Protein AF-A0A7W7EK15-F1 (afdb_monomer_lite)

Foldseek 3Di:
DDDDDDDDPDDPDPPPPPDPDDPPDPDPDDDDPCPPPLNVLVVVLVVLLVVAPADPVLSVQLVVLSVVLVVCVVVVNNVVSVVSSVVSVVSSVD

Radius of gyration: 25.23 Å; chains: 1; bounding box: 39×30×88 Å

Sequence (94 aa):
MKTLALVVPSFISISLTLSFTALAANTATKGNSDSTPCAAMVDNINDGLKASAISAAERKRARELVAEGLKRCKVDDYSGADSYFIDALKMLHK

Structure (mmCIF, N/CA/C/O backbone):
data_AF-A0A7W7EK15-F1
#
_entry.id   AF-A0A7W7EK15-F1
#
loop_
_atom_site.group_PDB
_atom_site.id
_atom_site.type_symbol
_atom_site.label_atom_id
_atom_site.label_alt_id
_atom_site.label_comp_id
_atom_site.label_asym_id
_atom_site.label_entity_id
_atom_site.label_seq_id
_atom_site.pdbx_PDB_ins_code
_atom_site.Cartn_x
_atom_site.Cartn_y
_atom_site.Cartn_z
_atom_site.occupancy
_atom_site.B_iso_or_equiv
_atom_site.auth_seq_id
_atom_site.auth_comp_id
_atom_site.auth_asym_id
_atom_site.auth_atom_id
_atom_site.pdbx_PDB_model_num
ATOM 1 N N . MET A 1 1 ? 2.133 0.607 73.559 1.00 40.62 1 MET A N 1
ATOM 2 C CA . MET A 1 1 ? 3.078 0.746 72.426 1.00 40.62 1 MET A CA 1
ATOM 3 C C . MET A 1 1 ? 2.391 0.071 71.234 1.00 40.62 1 MET A C 1
ATOM 5 O O . MET A 1 1 ? 2.033 -1.084 71.387 1.00 40.62 1 MET A O 1
ATOM 9 N N . LYS A 1 2 ? 1.797 0.810 70.275 1.00 44.03 2 LYS A N 1
ATOM 10 C CA . LYS A 1 2 ? 2.376 1.144 68.941 1.00 44.03 2 LYS A CA 1
ATOM 11 C C . LYS A 1 2 ? 2.938 -0.139 68.289 1.00 44.03 2 LYS A C 1
ATOM 13 O O . LYS A 1 2 ? 3.848 -0.702 68.871 1.00 44.03 2 LYS A O 1
ATOM 18 N N . THR A 1 3 ? 2.410 -0.719 67.208 1.00 47.25 3 THR A N 1
ATOM 19 C CA . THR A 1 3 ? 2.084 -0.189 65.861 1.00 47.25 3 THR A CA 1
ATOM 20 C C . THR A 1 3 ? 1.420 -1.324 65.048 1.00 47.25 3 THR A C 1
ATOM 22 O O . THR A 1 3 ? 1.826 -2.469 65.191 1.00 47.25 3 THR A O 1
ATOM 25 N N . LEU A 1 4 ? 0.289 -1.073 64.380 1.00 47.84 4 LEU A N 1
ATOM 26 C CA . LEU A 1 4 ? 0.099 -0.947 62.917 1.00 47.84 4 LEU A CA 1
ATOM 27 C C . LEU A 1 4 ? 0.274 -2.220 62.065 1.00 47.84 4 LEU A C 1
ATOM 29 O O . LEU A 1 4 ? 1.316 -2.863 62.047 1.00 47.84 4 LEU A O 1
ATOM 33 N N . ALA A 1 5 ? -0.796 -2.486 61.315 1.00 49.97 5 ALA A N 1
ATOM 34 C CA . ALA A 1 5 ? -0.961 -3.470 60.259 1.00 49.97 5 ALA A CA 1
ATOM 35 C C . ALA A 1 5 ? 0.044 -3.321 59.105 1.00 49.97 5 ALA A C 1
ATOM 37 O O . ALA A 1 5 ? 0.450 -2.208 58.775 1.00 49.97 5 ALA A O 1
ATOM 38 N N . LEU A 1 6 ? 0.318 -4.430 58.408 1.00 44.84 6 LEU A N 1
ATOM 39 C CA . LEU A 1 6 ? 0.698 -4.397 56.996 1.00 44.84 6 LEU A CA 1
ATOM 40 C C . LEU A 1 6 ? 0.323 -5.712 56.300 1.00 44.84 6 LEU A C 1
ATOM 42 O O . LEU A 1 6 ? 0.965 -6.747 56.451 1.00 44.84 6 LEU A O 1
ATOM 46 N N . VAL A 1 7 ? -0.770 -5.626 55.543 1.00 46.25 7 VAL A N 1
ATOM 47 C CA . VAL A 1 7 ? -1.129 -6.504 54.428 1.00 46.25 7 VAL A CA 1
ATOM 48 C C . VAL A 1 7 ? -0.141 -6.246 53.292 1.00 46.25 7 VAL A C 1
ATOM 50 O O . VAL A 1 7 ? -0.092 -5.127 52.791 1.00 46.25 7 VAL A O 1
ATOM 53 N N . VAL A 1 8 ? 0.589 -7.279 52.863 1.00 53.81 8 VAL A N 1
ATOM 54 C CA . VAL A 1 8 ? 1.215 -7.373 51.531 1.00 53.81 8 VAL A CA 1
ATOM 55 C C . VAL A 1 8 ? 1.279 -8.854 51.123 1.00 53.81 8 VAL A C 1
ATOM 57 O O . VAL A 1 8 ? 2.175 -9.562 51.577 1.00 53.81 8 VAL A O 1
ATOM 60 N N . PRO A 1 9 ? 0.384 -9.371 50.264 1.00 46.19 9 PRO A N 1
ATOM 61 C CA . PRO A 1 9 ? 0.676 -10.540 49.457 1.00 46.19 9 PRO A CA 1
ATOM 62 C C . PRO A 1 9 ? 1.145 -10.019 48.104 1.00 46.19 9 PRO A C 1
ATOM 64 O O . PRO A 1 9 ? 0.345 -9.595 47.273 1.00 46.19 9 PRO A O 1
ATOM 67 N N . SER A 1 10 ? 2.454 -9.980 47.904 1.00 46.66 10 SER A N 1
ATOM 68 C CA . SER A 1 10 ? 3.012 -9.514 46.646 1.00 46.66 10 SER A CA 1
ATOM 69 C C . SER A 1 10 ? 4.180 -10.401 46.248 1.00 46.66 10 SER A C 1
ATOM 71 O O . SER A 1 10 ? 5.089 -10.637 47.040 1.00 46.66 10 SER A O 1
ATOM 73 N N . PHE A 1 11 ? 4.122 -10.840 44.991 1.00 46.62 11 PHE A N 1
ATOM 74 C CA . PHE A 1 11 ? 5.215 -11.417 44.209 1.00 46.62 11 PHE A CA 1
ATOM 75 C C . PHE A 1 11 ? 5.513 -12.905 44.451 1.00 46.62 11 PHE A C 1
ATOM 77 O O . PHE A 1 11 ? 6.576 -13.290 44.930 1.00 46.62 11 PHE A O 1
ATOM 84 N N . ILE A 1 12 ? 4.606 -13.769 43.974 1.00 52.50 12 ILE A N 1
ATOM 85 C CA . ILE A 1 12 ? 5.031 -15.066 43.426 1.00 52.50 12 ILE A CA 1
ATOM 86 C C . ILE A 1 12 ? 5.765 -14.754 42.121 1.00 52.50 12 ILE A C 1
ATOM 88 O O . ILE A 1 12 ? 5.177 -14.613 41.050 1.00 52.50 12 ILE A O 1
ATOM 92 N N . SER A 1 13 ? 7.070 -14.558 42.273 1.00 46.69 13 SER A N 1
ATOM 93 C CA . SER A 1 13 ? 8.062 -14.457 41.216 1.00 46.69 13 SER A CA 1
ATOM 94 C C . SER A 1 13 ? 8.102 -15.769 40.438 1.00 46.69 13 SER A C 1
ATOM 96 O O . SER A 1 13 ? 8.765 -16.725 40.837 1.00 46.69 13 SER A O 1
ATOM 98 N N . ILE A 1 14 ? 7.378 -15.831 39.322 1.00 56.50 14 ILE A N 1
ATOM 99 C CA . ILE A 1 14 ? 7.588 -16.874 38.320 1.00 56.50 14 ILE A CA 1
ATOM 100 C C . ILE A 1 14 ? 8.821 -16.455 37.521 1.00 56.50 14 ILE A C 1
ATOM 102 O O . ILE A 1 14 ? 8.749 -15.655 36.589 1.00 56.50 14 ILE A O 1
ATOM 106 N N . SER A 1 15 ? 9.971 -16.973 37.940 1.00 52.06 15 SER A N 1
ATOM 107 C CA . SER A 1 15 ? 11.222 -16.935 37.192 1.00 52.06 15 SER A CA 1
ATOM 108 C C . SER A 1 15 ? 11.050 -17.712 35.885 1.00 52.06 15 SER A C 1
ATOM 110 O O . SER A 1 15 ? 11.256 -18.923 35.843 1.00 52.06 15 SER A O 1
ATOM 112 N N . LEU A 1 16 ? 10.645 -17.029 34.813 1.00 49.28 16 LEU A N 1
ATOM 113 C CA . LEU A 1 16 ? 10.690 -17.575 33.459 1.00 49.28 16 LEU A CA 1
ATOM 114 C C . LEU A 1 16 ? 12.088 -17.325 32.885 1.00 49.28 16 LEU A C 1
ATOM 116 O O . LEU A 1 16 ? 12.355 -16.324 32.222 1.00 49.28 16 LEU A O 1
ATOM 120 N N . THR A 1 17 ? 13.001 -18.236 33.195 1.00 51.66 17 THR A N 1
ATOM 121 C CA . THR A 1 17 ? 14.347 -18.303 32.627 1.00 51.66 17 THR A CA 1
ATOM 122 C C . THR A 1 17 ? 14.232 -18.694 31.149 1.00 51.66 17 THR A C 1
ATOM 124 O O . THR A 1 17 ? 14.185 -19.874 30.814 1.00 51.66 17 THR A O 1
ATOM 127 N N . LEU A 1 18 ? 14.145 -17.713 30.243 1.00 50.56 18 LEU A N 1
ATOM 128 C CA . LEU A 1 18 ? 14.281 -17.967 28.807 1.00 50.56 18 LEU A CA 1
ATOM 129 C C . LEU A 1 18 ? 15.754 -18.236 28.481 1.00 50.56 18 LEU A C 1
ATOM 131 O O . LEU A 1 18 ? 16.577 -17.327 28.382 1.00 50.56 18 LEU A O 1
ATOM 135 N N . SER A 1 19 ? 16.082 -19.516 28.332 1.00 50.88 19 SER A N 1
ATOM 136 C CA . SER A 1 19 ? 17.330 -19.990 27.747 1.00 50.88 19 SER A CA 1
ATOM 137 C C . SER A 1 19 ? 17.408 -19.555 26.280 1.00 50.88 19 SER A C 1
ATOM 139 O O . SER A 1 19 ? 16.635 -20.017 25.446 1.00 50.88 19 SER A O 1
ATOM 141 N N . PHE A 1 20 ? 18.356 -18.677 25.960 1.00 51.62 20 PHE A N 1
ATOM 142 C CA . PHE A 1 20 ? 18.732 -18.354 24.585 1.00 51.62 20 PHE A CA 1
ATOM 143 C C . PHE A 1 20 ? 19.628 -19.470 24.036 1.00 51.62 20 PHE A C 1
ATOM 145 O O . PHE A 1 20 ? 20.854 -19.394 24.095 1.00 51.62 20 PHE A O 1
ATOM 152 N N . THR A 1 21 ? 19.023 -20.534 23.515 1.00 55.84 21 THR A N 1
ATOM 153 C CA . THR A 1 21 ? 19.719 -21.471 22.630 1.00 55.84 21 THR A CA 1
ATOM 154 C C . THR A 1 21 ? 19.854 -20.827 21.256 1.00 55.84 21 THR A C 1
ATOM 156 O O . THR A 1 21 ? 18.887 -20.662 20.517 1.00 55.84 21 THR A O 1
ATOM 159 N N . ALA A 1 22 ? 21.086 -20.442 20.929 1.00 54.81 22 ALA A N 1
ATOM 160 C CA . ALA A 1 22 ? 21.494 -20.036 19.597 1.00 54.81 22 ALA A CA 1
ATOM 161 C C . ALA A 1 22 ? 21.185 -21.158 18.593 1.00 54.81 22 ALA A C 1
ATOM 163 O O . ALA A 1 22 ? 21.892 -22.164 18.534 1.00 54.81 22 ALA A O 1
ATOM 164 N N . LEU A 1 23 ? 20.131 -20.980 17.795 1.00 50.84 23 LEU A N 1
ATOM 165 C CA . LEU A 1 23 ? 19.889 -21.792 16.611 1.00 50.84 23 LEU A CA 1
ATOM 166 C C . LEU A 1 23 ? 20.470 -21.060 15.404 1.00 50.84 23 LEU A C 1
ATOM 168 O O . LEU A 1 23 ? 19.816 -20.240 14.762 1.00 50.84 23 LEU A O 1
ATOM 172 N N . ALA A 1 24 ? 21.727 -21.384 15.112 1.00 54.66 24 ALA A N 1
ATOM 173 C CA . ALA A 1 24 ? 22.318 -21.192 13.800 1.00 54.66 24 ALA A CA 1
ATOM 174 C C . ALA A 1 24 ? 21.565 -22.081 12.795 1.00 54.66 24 ALA A C 1
ATOM 176 O O . ALA A 1 24 ? 21.948 -23.219 12.530 1.00 54.66 24 ALA A O 1
ATOM 177 N N . ALA A 1 25 ? 20.457 -21.569 12.264 1.00 50.94 25 ALA A N 1
ATOM 178 C CA . ALA A 1 25 ? 19.799 -22.138 11.104 1.00 50.94 25 ALA A CA 1
ATOM 179 C C . ALA A 1 25 ? 20.387 -21.479 9.855 1.00 50.94 25 ALA A C 1
ATOM 181 O O . ALA A 1 25 ? 20.059 -20.348 9.506 1.00 50.94 25 ALA A O 1
ATOM 182 N N . ASN A 1 26 ? 21.267 -22.221 9.186 1.00 54.12 26 ASN A N 1
ATOM 183 C CA . ASN A 1 26 ? 21.549 -22.044 7.772 1.00 54.12 26 ASN A CA 1
ATOM 184 C C . ASN A 1 26 ? 20.227 -22.124 6.999 1.00 54.12 26 ASN A C 1
ATOM 186 O O . ASN A 1 26 ? 19.744 -23.216 6.702 1.00 54.12 26 ASN A O 1
ATOM 190 N N . THR A 1 27 ? 19.644 -20.981 6.658 1.00 52.06 27 THR A N 1
ATOM 191 C CA . THR A 1 27 ? 18.609 -20.903 5.632 1.00 52.06 27 THR A CA 1
ATOM 192 C C . THR A 1 27 ? 19.255 -20.410 4.350 1.00 52.06 27 THR A C 1
ATOM 194 O O . THR A 1 27 ? 19.237 -19.236 3.993 1.00 52.06 27 THR A O 1
ATOM 197 N N . ALA A 1 28 ? 19.810 -21.366 3.608 1.00 56.19 28 ALA A N 1
ATOM 198 C CA . ALA A 1 28 ? 19.776 -21.267 2.164 1.00 56.19 28 ALA A CA 1
ATOM 199 C C . ALA A 1 28 ? 18.299 -21.148 1.757 1.00 56.19 28 ALA A C 1
ATOM 201 O O . ALA A 1 28 ? 17.599 -22.158 1.680 1.00 56.19 28 ALA A O 1
ATOM 202 N N . THR A 1 29 ? 17.815 -19.926 1.525 1.00 53.66 29 THR A N 1
ATOM 203 C CA . THR A 1 29 ? 16.616 -19.738 0.714 1.00 53.66 29 THR A CA 1
ATOM 204 C C . THR A 1 29 ? 17.066 -19.423 -0.701 1.00 53.66 29 THR A C 1
ATOM 206 O O . THR A 1 29 ? 17.751 -18.440 -0.983 1.00 53.66 29 THR A O 1
ATOM 209 N N . LYS A 1 30 ? 16.748 -20.370 -1.576 1.00 49.00 30 LYS A N 1
ATOM 210 C CA . LYS A 1 30 ? 16.828 -20.248 -3.022 1.00 49.00 30 LYS A CA 1
ATOM 211 C C . LYS A 1 30 ? 15.966 -19.059 -3.456 1.00 49.00 30 LYS A C 1
ATOM 213 O O . LYS A 1 30 ? 14.974 -18.763 -2.799 1.00 49.00 30 LYS A O 1
ATOM 218 N N . GLY A 1 31 ? 16.384 -18.408 -4.543 1.00 48.75 31 GLY A N 1
ATOM 219 C CA . GLY A 1 31 ? 15.838 -17.156 -5.065 1.00 48.75 31 GLY A CA 1
ATOM 220 C C . GLY A 1 31 ? 14.344 -16.968 -4.834 1.00 48.75 31 GLY A C 1
ATOM 221 O O . GLY A 1 31 ? 13.527 -17.736 -5.338 1.00 48.75 31 GLY A O 1
ATOM 222 N N . ASN A 1 32 ? 14.003 -15.917 -4.093 1.00 40.81 32 ASN A N 1
ATOM 223 C CA . ASN A 1 32 ? 12.653 -15.404 -4.120 1.00 40.81 32 ASN A CA 1
ATOM 224 C C . ASN A 1 32 ? 12.582 -14.503 -5.345 1.00 40.81 32 ASN A C 1
ATOM 226 O O . ASN A 1 32 ? 13.287 -13.500 -5.412 1.00 40.81 32 ASN A O 1
ATOM 230 N N . SER A 1 33 ? 11.802 -14.928 -6.333 1.00 41.62 33 SER A N 1
ATOM 231 C CA . SER A 1 33 ? 11.402 -14.103 -7.460 1.00 41.62 33 SER A CA 1
ATOM 232 C C . SER A 1 33 ? 11.091 -12.702 -6.954 1.00 41.62 33 SER A C 1
ATOM 234 O O . SER A 1 33 ? 10.333 -12.564 -5.991 1.00 41.62 33 SER A O 1
ATOM 236 N N . ASP A 1 34 ? 11.708 -11.700 -7.574 1.00 42.22 34 ASP A N 1
ATOM 237 C CA . ASP A 1 34 ? 11.382 -10.294 -7.399 1.00 42.22 34 ASP A CA 1
ATOM 238 C C . ASP A 1 34 ? 9.902 -10.091 -7.756 1.00 42.22 34 ASP A C 1
ATOM 240 O O . ASP A 1 34 ? 9.550 -9.655 -8.852 1.00 42.22 34 ASP A O 1
ATOM 244 N N . SER A 1 35 ? 8.995 -10.436 -6.839 1.00 43.78 35 SER A N 1
ATOM 245 C CA . SER A 1 35 ? 7.721 -9.747 -6.739 1.00 43.78 35 SER A CA 1
ATOM 246 C C . SER A 1 35 ? 8.123 -8.295 -6.626 1.00 43.78 35 SER A C 1
ATOM 248 O O . SER A 1 35 ? 8.697 -7.895 -5.613 1.00 43.78 35 SER A O 1
ATOM 250 N N . THR A 1 36 ? 7.935 -7.559 -7.720 1.00 61.16 36 THR A N 1
ATOM 251 C CA . THR A 1 36 ? 8.288 -6.148 -7.835 1.00 61.16 36 THR A CA 1
ATOM 252 C C . THR A 1 36 ? 7.946 -5.448 -6.520 1.00 61.16 36 THR A C 1
ATOM 254 O O . THR A 1 36 ? 6.885 -5.729 -5.959 1.00 61.16 36 THR A O 1
ATOM 257 N N . PRO A 1 37 ? 8.813 -4.573 -5.983 1.00 71.31 37 PRO A N 1
ATOM 258 C CA . PRO A 1 37 ? 8.651 -4.002 -4.639 1.00 71.31 37 PRO A CA 1
ATOM 259 C C . PRO A 1 37 ? 7.242 -3.436 -4.393 1.00 71.31 37 PRO A C 1
ATOM 261 O O . PRO A 1 37 ? 6.700 -3.523 -3.294 1.00 71.31 37 PRO A O 1
ATOM 264 N N . CYS A 1 38 ? 6.588 -2.966 -5.454 1.00 81.19 38 CYS A N 1
ATOM 265 C CA . CYS A 1 38 ? 5.195 -2.553 -5.435 1.00 81.19 38 CYS A CA 1
ATOM 266 C C . CYS A 1 38 ? 4.172 -3.663 -5.162 1.00 81.19 38 CYS A C 1
ATOM 268 O O . CYS A 1 38 ? 3.229 -3.418 -4.421 1.00 81.19 38 CYS A O 1
ATOM 270 N N . ALA A 1 39 ? 4.311 -4.860 -5.736 1.00 83.50 39 ALA A N 1
ATOM 271 C CA . ALA A 1 39 ? 3.384 -5.970 -5.506 1.00 83.50 39 ALA A CA 1
ATOM 272 C C . ALA A 1 39 ? 3.353 -6.375 -4.022 1.00 83.50 39 ALA A C 1
ATOM 274 O O . ALA A 1 39 ? 2.276 -6.483 -3.440 1.00 83.50 39 ALA A O 1
ATOM 275 N N . ALA A 1 40 ? 4.525 -6.471 -3.384 1.00 85.75 40 ALA A N 1
ATOM 276 C CA . ALA A 1 40 ? 4.626 -6.735 -1.948 1.00 85.75 40 ALA A CA 1
ATOM 277 C C . ALA A 1 40 ? 3.970 -5.625 -1.102 1.00 85.75 40 ALA A C 1
ATOM 279 O O . ALA A 1 40 ? 3.318 -5.898 -0.091 1.00 85.75 40 ALA A O 1
ATOM 280 N N . MET A 1 41 ? 4.105 -4.363 -1.522 1.00 85.12 41 MET A N 1
ATOM 281 C CA . MET A 1 41 ? 3.454 -3.225 -0.867 1.00 85.12 41 MET A CA 1
ATOM 282 C C . MET A 1 41 ? 1.923 -3.303 -0.982 1.00 85.12 41 MET A C 1
ATOM 284 O O . MET A 1 41 ? 1.207 -3.076 -0.00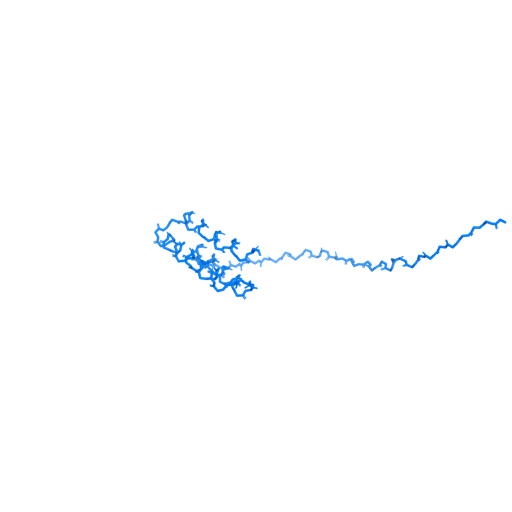7 1.00 85.12 41 MET A O 1
ATOM 288 N N . VAL A 1 42 ? 1.415 -3.660 -2.166 1.00 89.12 42 VAL A N 1
ATOM 289 C CA . VAL A 1 42 ? -0.023 -3.814 -2.424 1.00 89.12 42 VAL A CA 1
ATOM 290 C C . VAL A 1 42 ? -0.629 -4.936 -1.589 1.00 89.12 42 VAL A C 1
ATOM 292 O O . VAL A 1 42 ? -1.719 -4.753 -1.044 1.00 89.12 42 VAL A O 1
ATOM 295 N N . ASP A 1 43 ? 0.067 -6.060 -1.446 1.00 89.31 43 ASP A N 1
ATOM 296 C CA . ASP A 1 43 ? -0.403 -7.166 -0.611 1.00 89.31 43 ASP A CA 1
ATOM 297 C C . ASP A 1 43 ? -0.510 -6.749 0.860 1.00 89.31 43 ASP A C 1
ATOM 299 O O . ASP A 1 43 ? -1.565 -6.938 1.468 1.00 89.31 43 ASP A O 1
ATOM 303 N N . ASN A 1 44 ? 0.498 -6.049 1.397 1.00 86.62 44 ASN A N 1
ATOM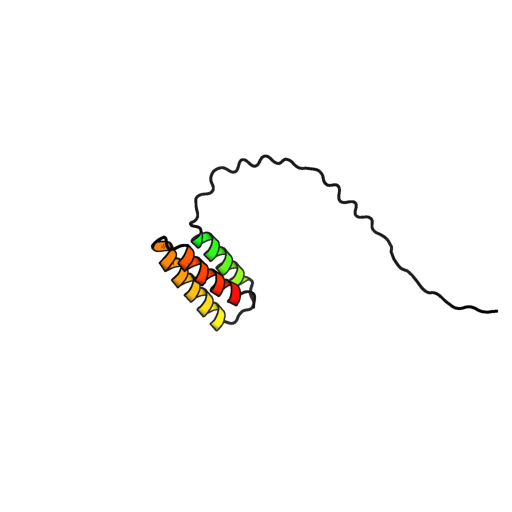 304 C CA . ASN A 1 44 ? 0.441 -5.496 2.755 1.00 86.62 44 ASN A CA 1
ATOM 305 C C . ASN A 1 44 ? -0.740 -4.530 2.949 1.00 86.62 44 ASN A C 1
ATOM 307 O O . ASN A 1 44 ? -1.439 -4.593 3.962 1.00 86.62 44 ASN A O 1
ATOM 311 N N . ILE A 1 45 ? -1.004 -3.654 1.974 1.00 88.81 45 ILE A N 1
ATOM 312 C CA . ILE A 1 45 ? -2.153 -2.739 2.028 1.00 88.81 45 ILE A CA 1
ATOM 313 C C . ILE A 1 45 ? -3.465 -3.524 1.986 1.00 88.81 45 ILE A C 1
ATOM 315 O O . ILE A 1 45 ? -4.382 -3.227 2.748 1.00 88.81 45 ILE A O 1
ATOM 319 N N . ASN A 1 46 ? -3.576 -4.540 1.129 1.00 88.62 46 ASN A N 1
ATOM 320 C CA . ASN A 1 46 ? -4.770 -5.377 1.042 1.00 88.62 46 ASN A CA 1
ATOM 321 C C . ASN A 1 46 ? -5.032 -6.153 2.332 1.00 88.62 46 ASN A C 1
ATOM 323 O O . ASN A 1 46 ? -6.188 -6.271 2.742 1.00 88.62 46 ASN A O 1
ATOM 327 N N . ASP A 1 47 ? -3.992 -6.656 2.984 1.00 89.94 47 ASP A N 1
ATOM 328 C CA . ASP A 1 47 ? -4.127 -7.344 4.261 1.00 89.94 47 ASP A CA 1
ATOM 329 C C . ASP A 1 47 ? -4.495 -6.371 5.384 1.00 89.94 47 ASP A C 1
ATOM 331 O O . ASP A 1 47 ? -5.431 -6.639 6.142 1.00 89.94 47 ASP A O 1
ATOM 335 N N . GLY A 1 48 ? -3.898 -5.178 5.408 1.00 87.69 48 GLY A N 1
ATOM 336 C CA . GLY A 1 48 ? -4.318 -4.111 6.312 1.00 87.69 48 GLY A CA 1
ATOM 337 C C . GLY A 1 48 ? -5.763 -3.647 6.065 1.00 87.69 48 GLY A C 1
ATOM 338 O O . GLY A 1 48 ? -6.484 -3.380 7.022 1.00 87.69 48 GLY A O 1
ATOM 339 N N . LEU A 1 49 ? -6.243 -3.619 4.813 1.00 86.69 49 LEU A N 1
ATOM 340 C CA . LEU A 1 49 ? -7.641 -3.310 4.466 1.00 86.69 49 LEU A CA 1
ATOM 341 C C . LEU A 1 49 ? -8.626 -4.375 4.966 1.00 86.69 49 LEU A C 1
ATOM 343 O O . LEU A 1 49 ? -9.785 -4.048 5.227 1.00 86.69 49 LEU A O 1
ATOM 347 N N . LYS A 1 50 ? -8.200 -5.642 5.050 1.00 87.38 50 LYS A N 1
ATOM 348 C CA . LYS A 1 50 ? -9.006 -6.740 5.610 1.00 87.38 50 LYS A CA 1
ATOM 349 C C . LYS A 1 50 ? -9.011 -6.703 7.137 1.00 87.38 50 LYS A C 1
ATOM 351 O O . LYS A 1 50 ? -10.037 -7.007 7.737 1.00 87.38 50 LYS A O 1
ATOM 356 N N . ALA A 1 51 ? -7.878 -6.350 7.744 1.00 86.19 51 ALA A N 1
ATOM 357 C CA . ALA A 1 51 ? -7.708 -6.312 9.193 1.00 86.19 51 ALA A CA 1
ATOM 358 C C . ALA A 1 51 ? -8.246 -5.023 9.842 1.00 86.19 51 ALA A C 1
ATOM 360 O O . ALA A 1 51 ? -8.641 -5.048 11.006 1.00 86.19 51 ALA A O 1
ATOM 361 N N . SER A 1 52 ? -8.282 -3.903 9.112 1.00 83.94 52 SER A N 1
ATOM 362 C CA . SER A 1 52 ? -8.692 -2.606 9.663 1.00 83.94 52 SER A CA 1
ATOM 363 C C . SER A 1 52 ? -10.202 -2.398 9.618 1.00 83.94 52 SER A C 1
ATOM 365 O O . SER A 1 52 ? -10.857 -2.592 8.591 1.00 83.94 52 SER A O 1
ATOM 367 N N . ALA A 1 53 ? -10.753 -1.880 10.715 1.00 87.00 53 ALA A N 1
ATOM 368 C CA . ALA A 1 53 ? -12.155 -1.487 10.832 1.00 87.00 53 ALA A CA 1
ATOM 369 C C . ALA A 1 53 ? -12.429 -0.092 10.225 1.00 87.00 53 ALA A C 1
ATOM 371 O O . ALA A 1 53 ? -13.067 0.752 10.849 1.00 87.00 53 ALA A O 1
ATOM 372 N N . ILE A 1 54 ? -11.941 0.165 9.007 1.00 85.88 54 ILE A N 1
ATOM 373 C CA . ILE A 1 54 ? -12.141 1.450 8.315 1.00 85.88 54 ILE A CA 1
ATOM 374 C C . ILE A 1 54 ? -13.472 1.505 7.560 1.00 85.88 54 ILE A C 1
ATOM 376 O O . ILE A 1 54 ? -14.009 0.480 7.104 1.00 85.88 54 ILE A O 1
ATOM 380 N N . SER A 1 55 ? -13.972 2.725 7.352 1.00 90.56 55 SER A N 1
ATOM 381 C CA . SER A 1 55 ? -15.202 2.973 6.599 1.00 90.56 55 SER A CA 1
ATOM 382 C C . SER A 1 55 ? -15.083 2.564 5.123 1.00 90.56 55 SER A C 1
ATOM 384 O O . SER A 1 55 ? -13.995 2.471 4.549 1.00 90.56 55 SER A O 1
ATOM 386 N N . ALA A 1 56 ? -16.223 2.363 4.455 1.00 89.25 56 ALA A N 1
ATOM 387 C CA . ALA A 1 56 ? -16.248 2.071 3.019 1.00 89.25 56 ALA A CA 1
ATOM 388 C C . ALA A 1 56 ? -15.623 3.199 2.171 1.00 89.25 56 ALA A C 1
ATOM 390 O O . ALA A 1 56 ? -14.991 2.924 1.149 1.00 89.25 56 ALA A O 1
ATOM 391 N N . ALA A 1 57 ? -15.760 4.456 2.611 1.00 89.44 57 ALA A N 1
ATOM 392 C CA . ALA A 1 57 ? -15.184 5.618 1.939 1.00 89.44 57 ALA A CA 1
ATOM 393 C C . ALA A 1 57 ? -13.649 5.632 2.025 1.00 89.44 57 ALA A C 1
ATOM 395 O O . ALA A 1 57 ? -12.975 5.849 1.018 1.00 89.44 57 ALA A O 1
ATOM 396 N N . GLU A 1 58 ? -13.090 5.339 3.200 1.00 90.06 58 GLU A N 1
ATOM 397 C CA . GLU A 1 58 ? -11.639 5.217 3.394 1.00 90.06 58 GLU A CA 1
ATOM 398 C C . GLU A 1 58 ? -11.080 4.027 2.622 1.00 90.06 58 GLU A C 1
ATOM 400 O O . GLU A 1 58 ? -10.072 4.152 1.931 1.00 90.06 58 GLU A O 1
ATOM 405 N N . ARG A 1 59 ? -11.796 2.898 2.630 1.00 90.12 59 ARG A N 1
ATOM 406 C CA . ARG A 1 59 ? -11.423 1.710 1.857 1.00 90.12 59 ARG A CA 1
ATOM 407 C C . ARG A 1 59 ? -11.381 1.994 0.358 1.00 90.12 59 ARG A C 1
ATOM 409 O O . ARG A 1 59 ? -10.509 1.481 -0.335 1.00 90.12 59 ARG A O 1
ATOM 416 N N . LYS A 1 60 ? -12.314 2.804 -0.154 1.00 92.06 60 LYS A N 1
ATOM 417 C CA . LYS A 1 60 ? -12.315 3.252 -1.553 1.00 92.06 60 LYS A CA 1
ATOM 418 C C . LYS A 1 60 ? -11.099 4.133 -1.848 1.00 92.06 60 LYS A C 1
ATOM 420 O O . LYS A 1 60 ? -10.387 3.845 -2.804 1.00 92.06 60 LYS A O 1
ATOM 425 N N . ARG A 1 61 ? -10.814 5.129 -1.002 1.00 92.06 61 ARG A N 1
ATOM 426 C CA . ARG A 1 61 ? -9.642 6.009 -1.164 1.00 92.06 61 ARG A CA 1
ATOM 427 C C . ARG A 1 61 ? -8.315 5.252 -1.111 1.00 92.06 61 ARG A C 1
ATOM 429 O O . ARG A 1 61 ? -7.462 5.477 -1.960 1.00 92.06 61 ARG A O 1
ATOM 436 N N . ALA A 1 62 ? -8.153 4.322 -0.172 1.00 90.75 62 ALA A N 1
ATOM 437 C CA . ALA A 1 62 ? -6.944 3.506 -0.073 1.00 90.75 62 ALA A CA 1
ATOM 438 C C . ALA A 1 62 ? -6.701 2.685 -1.354 1.00 90.75 62 ALA A C 1
ATOM 440 O O . ALA A 1 62 ? -5.575 2.613 -1.837 1.00 90.75 62 ALA A O 1
ATOM 441 N N . ARG A 1 63 ? -7.758 2.127 -1.963 1.00 91.31 63 ARG A N 1
ATOM 442 C CA . ARG A 1 63 ? -7.647 1.419 -3.252 1.00 91.31 63 ARG A CA 1
ATOM 443 C C .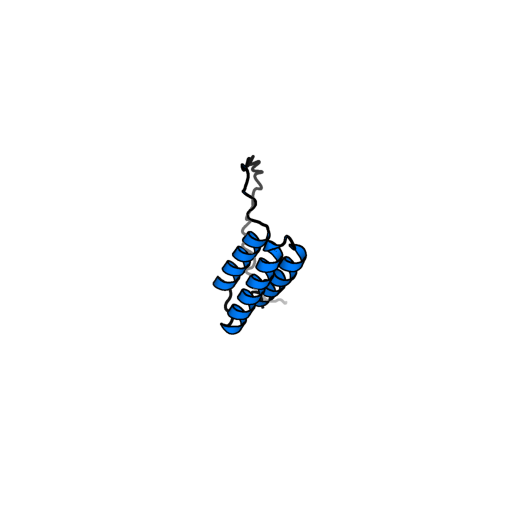 ARG A 1 63 ? -7.309 2.344 -4.421 1.00 91.31 63 ARG A C 1
ATOM 445 O O . ARG A 1 63 ? -6.578 1.930 -5.314 1.00 91.31 63 ARG A O 1
ATOM 452 N N . GLU A 1 64 ? -7.833 3.568 -4.434 1.00 94.25 64 GLU A N 1
ATOM 453 C CA . GLU A 1 64 ? -7.488 4.573 -5.450 1.00 94.25 64 GLU A CA 1
ATOM 454 C C . GLU A 1 64 ? -6.002 4.939 -5.373 1.00 94.25 64 GLU A C 1
ATOM 456 O O . GLU A 1 64 ? -5.318 4.925 -6.393 1.00 94.25 64 GLU A O 1
ATOM 461 N N . LEU A 1 65 ? -5.480 5.161 -4.163 1.00 93.94 65 LEU A N 1
ATOM 462 C CA . LEU A 1 65 ? -4.054 5.405 -3.931 1.00 93.94 65 LEU A CA 1
ATOM 463 C C . LEU A 1 65 ? -3.194 4.222 -4.395 1.00 93.94 65 LEU A C 1
ATOM 465 O O . LEU A 1 65 ? -2.208 4.418 -5.099 1.00 93.94 65 LEU A O 1
ATOM 469 N N . VAL A 1 66 ? -3.604 2.988 -4.088 1.00 91.94 66 VAL A N 1
ATOM 470 C CA . VAL A 1 66 ? -2.926 1.778 -4.584 1.00 91.94 66 VAL A CA 1
ATOM 471 C C . VAL A 1 66 ? -2.905 1.724 -6.112 1.00 91.94 66 VAL A C 1
ATOM 473 O O . VAL A 1 66 ? -1.876 1.398 -6.702 1.00 91.94 66 VAL A O 1
ATOM 476 N N . ALA A 1 67 ? -4.019 2.052 -6.770 1.00 93.56 67 ALA A N 1
ATOM 477 C CA . ALA A 1 67 ? -4.094 2.059 -8.226 1.00 93.56 67 ALA A CA 1
ATOM 478 C C . ALA A 1 67 ? -3.163 3.114 -8.850 1.00 93.56 67 ALA A C 1
ATOM 480 O O . ALA A 1 67 ? -2.507 2.819 -9.850 1.00 93.56 67 ALA A O 1
ATOM 481 N N . GLU A 1 68 ? -3.066 4.311 -8.262 1.00 91.94 68 GLU A N 1
ATOM 482 C CA . GLU A 1 68 ? -2.115 5.344 -8.699 1.00 91.94 68 GLU A CA 1
ATOM 483 C C . GLU A 1 68 ? -0.658 4.928 -8.459 1.00 91.94 68 GLU A C 1
ATOM 485 O O . GLU A 1 68 ? 0.176 5.066 -9.357 1.00 91.94 68 GLU A O 1
ATOM 490 N N . GLY A 1 69 ? -0.358 4.327 -7.304 1.00 91.25 69 GLY A N 1
ATOM 491 C CA . GLY A 1 69 ? 0.959 3.758 -7.018 1.00 91.25 69 GLY A CA 1
ATOM 492 C C . GLY A 1 69 ? 1.364 2.714 -8.058 1.00 91.25 69 GLY A C 1
ATOM 493 O O . GLY A 1 69 ? 2.433 2.809 -8.657 1.00 91.25 69 GLY A O 1
ATOM 494 N N . LEU A 1 70 ? 0.469 1.778 -8.387 1.00 90.44 70 LEU A N 1
ATOM 495 C CA . LEU A 1 70 ? 0.723 0.752 -9.403 1.00 90.44 70 LEU A CA 1
ATOM 496 C C . LEU A 1 70 ? 0.962 1.320 -10.808 1.00 90.44 70 LEU A C 1
ATOM 498 O O . LEU A 1 70 ? 1.758 0.752 -11.556 1.00 90.44 70 LEU A O 1
ATOM 502 N N . LYS A 1 71 ? 0.308 2.425 -11.193 1.00 91.50 71 LYS A N 1
ATOM 503 C CA . LYS A 1 71 ? 0.591 3.089 -12.480 1.00 91.50 71 LYS A CA 1
ATOM 504 C C . LYS A 1 71 ? 2.029 3.598 -12.539 1.00 91.50 71 LYS A C 1
ATOM 506 O O . LYS A 1 71 ? 2.658 3.466 -13.583 1.00 91.50 71 LYS A O 1
ATOM 511 N N . ARG A 1 72 ? 2.549 4.129 -11.429 1.00 89.94 72 ARG A N 1
ATOM 512 C CA . ARG A 1 72 ? 3.945 4.575 -11.324 1.00 89.94 72 ARG A CA 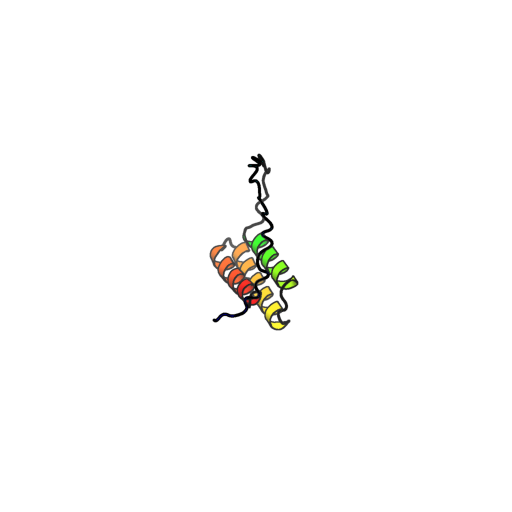1
ATOM 513 C C . ARG A 1 72 ? 4.929 3.409 -11.324 1.00 89.94 72 ARG A C 1
ATOM 515 O O . ARG A 1 72 ? 5.909 3.443 -12.057 1.00 89.94 72 ARG A O 1
ATOM 522 N N . CYS A 1 73 ? 4.599 2.317 -10.640 1.00 88.62 73 CYS A N 1
ATOM 523 C CA . CYS A 1 73 ? 5.401 1.091 -10.691 1.00 88.62 73 CYS A CA 1
ATOM 524 C C . CYS A 1 73 ? 5.536 0.515 -12.104 1.00 88.62 73 CYS A C 1
ATOM 526 O O . CYS A 1 73 ? 6.572 -0.044 -12.437 1.00 88.62 73 CYS A O 1
ATOM 528 N N . LYS A 1 74 ? 4.501 0.648 -12.949 1.00 87.62 74 LYS A N 1
ATOM 529 C CA . LYS A 1 74 ? 4.546 0.194 -14.351 1.00 87.62 74 LYS A CA 1
ATOM 530 C C . LYS A 1 74 ? 5.531 0.974 -15.222 1.00 87.62 74 LYS A C 1
ATOM 532 O O . LYS A 1 74 ? 5.878 0.481 -16.289 1.00 87.62 74 LYS A O 1
ATOM 537 N N . VAL A 1 75 ? 5.920 2.177 -14.806 1.00 92.25 75 VAL A N 1
ATOM 538 C CA . VAL A 1 75 ? 6.914 3.017 -15.490 1.00 92.25 75 VAL A CA 1
ATOM 539 C C . VAL A 1 75 ? 8.223 3.100 -14.697 1.00 92.25 75 VAL A C 1
ATOM 541 O O . VAL A 1 75 ? 8.977 4.050 -14.872 1.00 92.25 75 VAL A O 1
ATOM 544 N N . ASP A 1 76 ? 8.461 2.135 -13.800 1.00 86.62 76 ASP A N 1
ATOM 545 C CA . ASP A 1 76 ? 9.643 2.047 -12.931 1.00 86.62 76 ASP A CA 1
ATOM 546 C C . ASP A 1 76 ? 9.849 3.255 -11.986 1.00 86.62 76 ASP A C 1
ATOM 548 O O . ASP A 1 76 ? 10.915 3.426 -11.394 1.00 86.62 76 ASP A O 1
ATOM 552 N N . ASP A 1 77 ? 8.811 4.074 -11.769 1.00 87.81 77 ASP A N 1
ATOM 553 C CA . ASP A 1 77 ? 8.809 5.166 -10.786 1.00 87.81 77 ASP A CA 1
ATOM 554 C C . ASP A 1 77 ? 8.424 4.636 -9.395 1.00 87.81 77 ASP A C 1
ATOM 556 O O . ASP A 1 77 ? 7.336 4.877 -8.861 1.00 87.81 77 ASP A O 1
ATOM 560 N N . TYR A 1 78 ? 9.330 3.855 -8.808 1.00 86.75 78 TYR A N 1
ATOM 561 C CA . TYR A 1 78 ? 9.119 3.218 -7.507 1.00 86.75 78 TYR A CA 1
ATOM 562 C C . TYR A 1 78 ? 8.992 4.236 -6.365 1.00 86.75 78 TYR A C 1
ATOM 564 O O . TYR A 1 78 ? 8.147 4.071 -5.488 1.00 86.75 78 TYR A O 1
ATOM 572 N N . SER A 1 79 ? 9.777 5.317 -6.388 1.00 87.19 79 SER A N 1
ATOM 573 C CA . SER A 1 79 ? 9.730 6.367 -5.359 1.00 87.19 79 SER A CA 1
ATOM 574 C C . SER A 1 79 ? 8.425 7.161 -5.407 1.00 87.19 79 SER A C 1
ATOM 576 O O . SER A 1 79 ? 7.835 7.467 -4.366 1.00 87.19 79 SER A O 1
ATOM 578 N N . GLY A 1 80 ? 7.932 7.468 -6.610 1.00 88.38 80 GLY A N 1
ATOM 579 C CA . GLY A 1 80 ? 6.634 8.102 -6.771 1.00 88.38 80 GLY A CA 1
ATOM 580 C C . GLY A 1 80 ? 5.482 7.176 -6.380 1.00 88.38 80 GLY A C 1
ATOM 581 O O . GLY A 1 80 ? 4.463 7.663 -5.884 1.00 88.38 80 GLY A O 1
ATOM 582 N N . ALA A 1 81 ? 5.619 5.864 -6.581 1.00 90.31 81 ALA A N 1
ATOM 583 C CA . ALA A 1 81 ? 4.633 4.884 -6.136 1.00 90.31 81 ALA A CA 1
ATOM 584 C C . ALA A 1 81 ? 4.578 4.749 -4.607 1.00 90.31 81 ALA A C 1
ATOM 586 O O . ALA A 1 81 ? 3.487 4.710 -4.035 1.00 90.31 81 ALA A O 1
ATOM 587 N N . ASP A 1 82 ? 5.740 4.740 -3.952 1.00 88.25 82 ASP A N 1
ATOM 588 C CA . ASP A 1 82 ? 5.875 4.576 -2.501 1.00 88.25 82 ASP A CA 1
ATOM 589 C C . ASP A 1 82 ? 5.090 5.637 -1.720 1.00 88.25 82 ASP A C 1
ATOM 591 O O . ASP A 1 82 ? 4.367 5.325 -0.777 1.00 88.25 82 ASP A O 1
ATOM 595 N N . SER A 1 83 ? 5.109 6.885 -2.198 1.00 91.12 83 SER A N 1
ATOM 596 C CA . SER A 1 83 ? 4.336 7.981 -1.596 1.00 91.12 83 SER A CA 1
ATOM 597 C C . SER A 1 83 ? 2.829 7.682 -1.542 1.00 91.12 83 SER A C 1
ATOM 599 O O . SER A 1 83 ? 2.181 7.928 -0.525 1.00 91.12 83 SER A O 1
ATOM 601 N N . TYR A 1 84 ? 2.269 7.097 -2.608 1.00 93.94 84 TYR A N 1
ATOM 602 C CA . TYR A 1 84 ? 0.855 6.715 -2.636 1.00 93.94 84 TYR A CA 1
ATOM 603 C C . TYR A 1 84 ? 0.555 5.529 -1.720 1.00 93.94 84 TYR A C 1
ATOM 605 O O . TYR A 1 84 ? -0.480 5.509 -1.052 1.00 93.94 84 TYR A O 1
ATOM 613 N N . PHE A 1 85 ? 1.452 4.544 -1.669 1.00 90.94 85 PHE A N 1
ATOM 614 C CA . PHE A 1 85 ? 1.297 3.384 -0.797 1.00 90.94 85 PHE A CA 1
ATOM 615 C C . PHE A 1 85 ? 1.377 3.765 0.683 1.00 90.94 85 PHE A C 1
ATOM 617 O O . PHE A 1 85 ? 0.548 3.313 1.473 1.00 90.94 85 PHE A O 1
ATOM 624 N N . ILE A 1 86 ? 2.295 4.658 1.054 1.00 91.06 86 ILE A N 1
ATOM 625 C CA . ILE A 1 86 ? 2.395 5.216 2.406 1.00 91.06 86 ILE A CA 1
ATOM 626 C C . ILE A 1 86 ? 1.096 5.928 2.794 1.00 91.06 86 ILE A C 1
ATOM 628 O O . ILE A 1 86 ? 0.584 5.722 3.895 1.00 91.06 86 ILE A O 1
ATOM 632 N N . ASP A 1 87 ? 0.530 6.743 1.904 1.00 91.44 87 ASP A N 1
ATOM 633 C CA . ASP A 1 87 ? -0.726 7.436 2.191 1.00 91.44 87 ASP A CA 1
ATOM 634 C C . ASP A 1 87 ? -1.913 6.472 2.310 1.00 91.44 87 ASP A C 1
ATOM 636 O O . ASP A 1 87 ? -2.788 6.686 3.152 1.00 91.44 87 ASP A O 1
ATOM 640 N N . ALA A 1 88 ? -1.918 5.372 1.549 1.00 90.50 88 ALA A N 1
ATOM 641 C CA . ALA A 1 88 ? -2.905 4.310 1.709 1.00 90.50 88 ALA A CA 1
ATOM 642 C C . ALA A 1 88 ? -2.773 3.628 3.080 1.00 90.50 88 ALA A C 1
ATOM 644 O O . ALA A 1 88 ? -3.777 3.471 3.772 1.00 90.50 88 ALA A O 1
ATOM 645 N N . LEU A 1 89 ? -1.551 3.289 3.510 1.00 87.62 89 LEU A N 1
ATOM 646 C CA . LEU A 1 89 ? -1.278 2.674 4.817 1.00 87.62 89 LEU A CA 1
ATOM 647 C C . LEU A 1 89 ? -1.682 3.581 5.987 1.00 87.62 89 LEU A C 1
ATOM 649 O O . LEU A 1 89 ? -2.283 3.108 6.952 1.00 87.62 89 LEU A O 1
ATOM 653 N N . LYS A 1 90 ? -1.439 4.894 5.890 1.00 88.62 90 LYS A N 1
ATOM 654 C CA . LYS A 1 90 ? -1.890 5.868 6.904 1.00 88.62 90 LYS A CA 1
ATOM 655 C C . LYS A 1 90 ? -3.409 5.869 7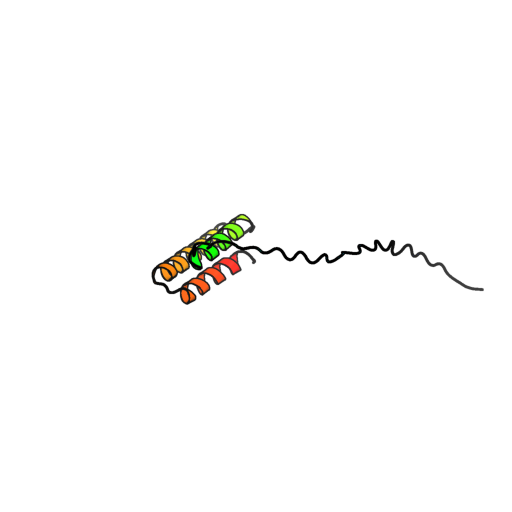.088 1.00 88.62 90 LYS A C 1
ATOM 657 O O . LYS A 1 90 ? -3.878 6.174 8.179 1.00 88.62 90 LYS A O 1
ATOM 662 N N . MET A 1 91 ? -4.184 5.551 6.047 1.00 85.62 91 MET A N 1
ATOM 663 C CA . MET A 1 91 ? -5.641 5.429 6.174 1.00 85.62 91 MET A CA 1
ATOM 664 C C . MET A 1 91 ? -6.063 4.166 6.929 1.00 85.62 91 MET A C 1
ATOM 666 O O . MET A 1 91 ? -7.157 4.152 7.480 1.00 85.62 91 MET A O 1
ATOM 670 N N . LEU A 1 92 ? -5.229 3.122 6.949 1.00 81.19 92 LEU A N 1
ATOM 671 C CA . LEU A 1 92 ? -5.517 1.853 7.625 1.00 81.19 92 LEU A CA 1
ATOM 672 C C . LEU A 1 92 ? -5.250 1.928 9.127 1.00 81.19 92 LEU A C 1
ATOM 674 O O . LEU A 1 92 ? -6.020 1.400 9.917 1.00 81.19 92 LEU A O 1
ATOM 678 N N . HIS A 1 93 ? -4.155 2.582 9.517 1.00 73.81 93 HIS A N 1
ATOM 679 C CA . HIS A 1 93 ? -3.675 2.628 10.905 1.00 73.81 93 HIS A CA 1
ATOM 680 C C . HIS A 1 93 ? -4.187 3.859 11.670 1.00 73.81 93 HIS A C 1
ATOM 682 O O . HIS A 1 93 ? -3.511 4.356 12.571 1.00 73.81 93 HIS A O 1
ATOM 688 N N . LYS A 1 94 ? -5.325 4.404 11.242 1.00 58.81 94 LYS A N 1
ATOM 689 C CA . LYS A 1 94 ? -5.847 5.677 11.730 1.00 58.81 94 LYS A CA 1
ATOM 690 C C . LYS A 1 94 ? -6.521 5.566 13.093 1.00 58.81 94 LYS A C 1
ATOM 692 O O . LYS A 1 94 ? -7.132 4.509 13.363 1.00 58.81 94 LYS A O 1
#

Secondary structure (DSSP, 8-state):
------------------------------------HHHHHHHHHHHHHHHS---HHHHHHHHHHHHHHHHHHTTT-HHHHHHHHHHHHHHH--

pLDDT: mean 73.23, std 19.35, range [40.62, 94.25]

Or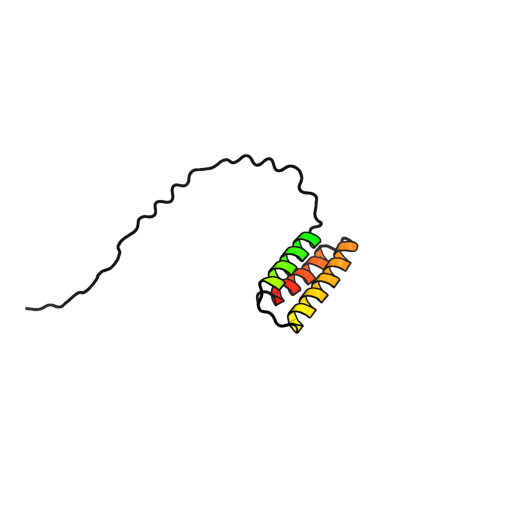ganism: NCBI:txid29450